Protein 7NFO (pdb70)

B-factor: mean 20.92, std 7.95, range [12.59, 61.43]

Sequence (90 aa):
GEIAQALKEIAKALKECAWALKKEIAQALKGGEIAQQALKEIAKALKECAWALKEIAQALKGGEIAQQALKEIAKALKECAWALKEIAQALKG

Radius of gyration: 14.72 Å; Cα contacts (8 Å, |Δi|>4): 81; chains: 3; bounding box: 26×23×42 Å

Structure (mmCIF, N/CA/C/O backbone):
data_7NFO
#
_entry.id   7NFO
#
_cell.length_a   40.640
_cell.length_b   43.400
_cell.length_c   40.400
_cell.angle_alpha   90.000
_cell.angle_beta   90.000
_cell.angle_gamma   90.000
#
_symmetry.space_group_name_H-M   'P 21 21 2'
#
loop_
_entity.id
_entity.type
_entity.pdbx_description
1 polymer CC-Type2-(LaId)4-I17C
2 water water
#
loop_
_atom_site.group_PDB
_atom_site.id
_atom_site.type_symbol
_atom_site.label_atom_id
_atom_site.label_alt_id
_atom_site.label_comp_id
_atom_site.label_asym_id
_atom_site.label_entity_id
_atom_site.label_seq_id
_atom_site.pdbx_PDB_ins_code
_atom_site.Cartn_x
_atom_site.Cartn_y
_atom_site.Cartn_z
_atom_site.occupancy
_atom_site.B_iso_or_equiv
_atom_site.auth_seq_id
_atom_site.auth_comp_id
_atom_site.auth_asym_id
_atom_site.auth_atom_id
_atom_site.pdbx_PDB_model_num
ATOM 4 N N . GLY A 1 2 ? 28.650 15.445 -8.899 1.00 25.60 1 GLY A N 1
ATOM 5 C CA . GLY A 1 2 ? 29.749 14.620 -9.449 1.00 22.23 1 GLY A CA 1
ATOM 6 C C . GLY A 1 2 ? 30.878 14.433 -8.451 1.00 19.79 1 GLY A C 1
ATOM 7 O O . GLY A 1 2 ? 30.813 15.012 -7.363 1.00 20.61 1 GLY A O 1
ATOM 8 N N . GLU A 1 3 ? 31.851 13.574 -8.747 1.00 20.32 2 GLU A N 1
ATOM 9 C CA . GLU A 1 3 ? 32.816 13.061 -7.741 1.00 20.91 2 GLU A CA 1
ATOM 10 C C . GLU A 1 3 ? 33.454 14.235 -6.983 1.00 19.49 2 GLU A C 1
ATOM 11 O O . GLU A 1 3 ? 33.553 14.187 -5.744 1.00 19.13 2 GLU A O 1
ATOM 17 N N . ILE A 1 4 ? 33.915 15.254 -7.687 1.00 17.66 3 ILE A N 1
ATOM 18 C CA . ILE A 1 4 ? 34.687 16.353 -7.049 1.00 16.46 3 ILE A CA 1
ATOM 19 C C . ILE A 1 4 ? 33.755 17.305 -6.298 1.00 15.63 3 ILE A C 1
ATOM 20 O O . ILE A 1 4 ? 34.052 17.636 -5.147 1.00 15.48 3 ILE A O 1
ATOM 25 N N . ALA A 1 5 ? 32.647 17.730 -6.896 1.00 16.73 4 ALA A N 1
ATOM 26 C CA . ALA A 1 5 ? 31.676 18.613 -6.212 1.00 17.73 4 ALA A CA 1
ATOM 27 C C . ALA A 1 5 ? 31.195 17.921 -4.932 1.00 16.29 4 ALA A C 1
ATOM 28 O O . ALA A 1 5 ? 31.130 18.579 -3.877 1.00 18.04 4 ALA A O 1
ATOM 30 N N . GLN A 1 6 ? 30.891 16.622 -4.983 1.00 16.56 5 GLN A N 1
ATOM 31 C CA . GLN A 1 6 ? 30.373 15.941 -3.774 1.00 17.18 5 GLN A CA 1
ATOM 32 C C . GLN A 1 6 ? 31.476 15.817 -2.738 1.00 17.15 5 GLN A C 1
ATOM 33 O O . GLN A 1 6 ? 31.191 15.989 -1.570 1.00 17.52 5 GLN A O 1
ATOM 39 N N . ALA A 1 7 ? 32.733 15.584 -3.143 1.00 16.05 6 ALA A N 1
ATOM 40 C CA . ALA A 1 7 ? 33.842 15.454 -2.187 1.00 17.57 6 ALA A CA 1
ATOM 41 C C . ALA A 1 7 ? 33.997 16.784 -1.438 1.00 16.00 6 ALA A C 1
ATOM 42 O O . ALA A 1 7 ? 34.171 16.772 -0.211 1.00 16.37 6 ALA A O 1
ATOM 44 N N . LEU A 1 8 ? 33.955 17.908 -2.149 1.00 15.51 7 LEU A N 1
ATOM 45 C CA . LEU A 1 8 ? 34.104 19.225 -1.476 1.00 15.34 7 LEU A CA 1
ATOM 46 C C . LEU A 1 8 ? 32.913 19.476 -0.560 1.00 15.30 7 LEU A C 1
ATOM 47 O O . LEU A 1 8 ? 33.116 20.010 0.533 1.00 15.70 7 LEU A O 1
ATOM 52 N N . LYS A 1 9 ? 31.704 19.061 -0.951 1.00 15.96 8 LYS A N 1
ATOM 53 C CA . LYS A 1 9 ? 30.518 19.201 -0.067 1.00 16.89 8 L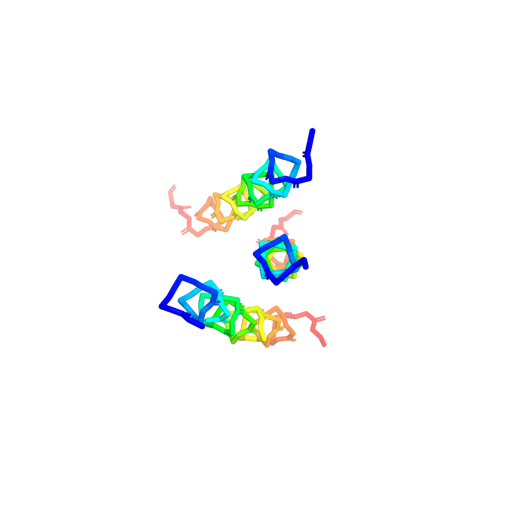YS A CA 1
ATOM 54 C C . LYS A 1 9 ? 30.752 18.388 1.213 1.00 17.07 8 LYS A C 1
ATOM 55 O O . LYS A 1 9 ? 30.386 18.856 2.314 1.00 16.74 8 LYS A O 1
ATOM 61 N N . GLU A 1 10 ? 31.273 17.169 1.092 1.00 16.02 9 GLU A N 1
ATOM 62 C CA . GLU A 1 10 ? 31.473 16.291 2.265 1.00 16.37 9 GLU A CA 1
ATOM 63 C C . GLU A 1 10 ? 32.517 16.964 3.165 1.00 15.10 9 GLU A C 1
ATOM 64 O O . GLU A 1 10 ? 32.391 16.891 4.413 1.00 16.30 9 GLU A O 1
ATOM 70 N N . ILE A 1 11 ? 33.578 17.527 2.590 1.00 14.53 10 ILE A N 1
ATOM 71 C CA . ILE A 1 11 ? 34.596 18.262 3.397 1.00 15.02 10 ILE A CA 1
ATOM 72 C C . ILE A 1 11 ? 33.926 19.431 4.129 1.00 14.24 10 ILE A C 1
ATOM 73 O O . ILE A 1 11 ? 34.148 19.560 5.346 1.00 14.13 10 ILE A O 1
ATOM 78 N N . ALA A 1 12 ? 33.090 20.228 3.468 1.00 14.59 11 ALA A N 1
ATOM 79 C CA . ALA A 1 12 ? 32.364 21.347 4.116 1.00 15.47 11 ALA A CA 1
ATOM 80 C C . ALA A 1 12 ? 31.485 20.819 5.252 1.00 15.85 11 ALA A C 1
ATOM 81 O O . ALA A 1 12 ? 31.478 21.413 6.336 1.00 16.44 11 ALA A O 1
ATOM 83 N N . LYS A 1 13 ? 30.778 19.711 5.040 1.00 15.91 12 LYS A N 1
ATOM 84 C CA . LYS A 1 13 ? 29.866 19.166 6.067 1.00 17.55 12 LYS A CA 1
ATOM 85 C C . LYS A 1 13 ? 30.665 18.715 7.291 1.00 16.43 12 LYS A C 1
ATOM 86 O O . LYS A 1 13 ? 30.235 18.998 8.442 1.00 17.66 12 LYS A O 1
ATOM 92 N N . ALA A 1 14 ? 31.787 18.036 7.087 1.00 16.07 13 ALA A N 1
ATOM 93 C CA . ALA A 1 14 ? 32.601 17.551 8.209 1.00 15.53 13 ALA A CA 1
ATOM 94 C C . ALA A 1 14 ? 33.123 18.768 8.975 1.00 14.29 13 ALA A C 1
ATOM 95 O O . AL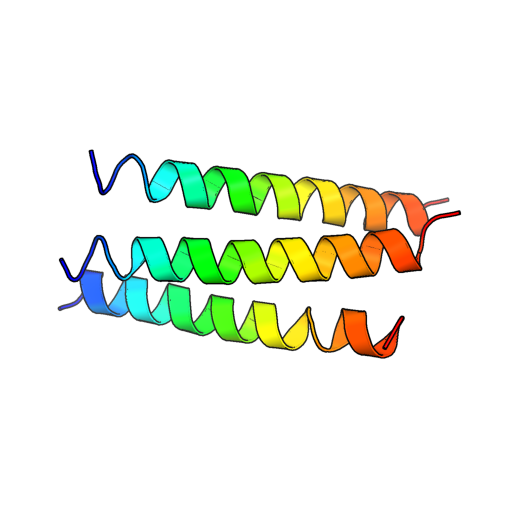A A 1 14 ? 33.175 18.721 10.223 1.00 14.42 13 ALA A O 1
ATOM 97 N N . LEU A 1 15 ? 33.531 19.820 8.277 1.00 13.89 14 LEU A N 1
ATOM 98 C CA . LEU A 1 15 ? 34.037 21.040 8.951 1.00 14.49 14 LEU A CA 1
ATOM 99 C C . LEU A 1 15 ? 32.916 21.747 9.718 1.00 15.77 14 LEU A C 1
ATOM 100 O O . LEU A 1 15 ? 33.177 22.294 10.789 1.00 15.40 14 LEU A O 1
ATOM 105 N N . LYS A 1 16 ? 31.681 21.760 9.210 1.00 15.80 15 LYS A N 1
ATOM 106 C CA . LYS A 1 16 ? 30.545 22.313 9.987 1.00 16.55 15 LYS A CA 1
ATOM 107 C C . LYS A 1 16 ? 30.357 21.528 11.288 1.00 16.01 15 LYS A C 1
ATOM 108 O O . LYS A 1 16 ? 30.064 22.135 12.330 1.00 16.52 15 LYS A O 1
ATOM 114 N N . GLU A 1 17 ? 30.523 20.214 11.260 1.00 16.21 16 GLU A N 1
ATOM 115 C CA . GLU A 1 17 ? 30.396 19.394 12.477 1.00 16.18 16 GLU A CA 1
ATOM 116 C C . GLU A 1 17 ? 31.539 19.743 13.428 1.00 16.13 16 GLU A C 1
ATOM 117 O O . GLU A 1 17 ? 31.308 19.861 14.641 1.00 15.17 16 GLU A O 1
ATOM 123 N N . CYS A 1 18 ? 32.749 19.928 12.899 1.00 14.65 17 CYS A N 1
ATOM 124 C CA . CYS A 1 18 ? 33.883 20.364 13.746 1.00 14.43 17 CYS A CA 1
ATOM 125 C C . CYS A 1 18 ? 33.577 21.712 14.388 1.00 13.47 17 CYS A C 1
ATOM 126 O O . CYS A 1 18 ? 33.830 21.905 15.573 1.00 14.50 17 CYS A O 1
ATOM 129 N N . ALA A 1 19 ? 33.076 22.654 13.614 1.00 13.77 18 ALA A N 1
ATOM 130 C CA . ALA A 1 19 ? 32.743 24.008 14.106 1.00 14.34 18 ALA A CA 1
ATOM 131 C C . ALA A 1 19 ? 31.687 23.933 15.211 1.00 16.07 18 ALA A C 1
ATOM 132 O O . ALA A 1 19 ? 31.779 24.650 16.225 1.00 15.31 18 ALA A O 1
ATOM 134 N N . TRP A 1 20 ? 30.652 23.129 15.009 1.00 15.05 19 TRP A N 1
ATOM 135 C CA . TRP A 1 20 ? 29.583 22.990 16.027 1.00 15.47 19 TRP A CA 1
ATOM 136 C C . TRP A 1 20 ? 30.212 22.509 17.334 1.00 14.51 19 TRP A C 1
ATOM 137 O O . TRP A 1 20 ? 29.925 23.064 18.393 1.00 15.06 19 TRP A O 1
ATOM 148 N N . ALA A 1 21 ? 31.028 21.454 17.287 1.00 13.49 20 ALA A N 1
ATOM 149 C CA . ALA A 1 21 ? 31.651 20.866 18.484 1.00 13.51 20 ALA A CA 1
ATOM 150 C C . ALA A 1 21 ? 32.591 21.881 19.142 1.00 13.12 20 ALA A C 1
ATOM 151 O O . ALA A 1 21 ? 32.597 21.972 20.363 1.00 13.63 20 ALA A O 1
ATOM 153 N N . LEU A 1 22 ? 33.382 22.609 18.362 1.00 13.43 21 LEU A N 1
ATOM 154 C CA . LEU A 1 22 ? 34.284 23.627 18.945 1.00 13.61 21 LEU A CA 1
ATOM 155 C C . LEU A 1 22 ? 33.471 24.724 19.637 1.00 13.76 21 LEU A C 1
ATOM 156 O O . LEU A 1 22 ? 33.875 25.192 20.706 1.00 14.09 21 LEU A O 1
ATOM 161 N N A LYS A 1 23 ? 32.346 25.149 19.057 0.50 14.03 22 LYS A N 1
ATOM 162 N N B LYS A 1 23 ? 32.356 25.153 19.034 0.50 14.38 22 LYS A N 1
ATOM 163 C CA A LYS A 1 23 ? 31.491 26.165 19.724 0.50 15.18 22 LYS A CA 1
ATOM 164 C CA B LYS A 1 23 ? 31.456 26.151 19.666 0.50 15.78 22 LYS A CA 1
ATOM 165 C C A LYS A 1 23 ? 30.909 25.579 21.011 0.50 14.69 22 LYS A C 1
ATOM 166 C C B LYS A 1 23 ? 30.914 25.581 20.983 0.50 15.01 22 LYS A C 1
ATOM 167 O O A LYS A 1 23 ? 30.802 26.326 22.001 0.50 14.87 22 LYS A O 1
ATOM 168 O O B LYS A 1 23 ? 30.833 26.344 21.965 0.50 15.42 22 LYS A O 1
ATOM 173 N N . GLU A 1 24 ? 30.564 24.293 21.035 1.00 14.33 23 GLU A N 1
ATOM 174 C CA . GLU A 1 24 ? 30.051 23.648 22.265 1.00 16.80 23 GLU A CA 1
ATOM 175 C C . GLU A 1 24 ? 31.139 23.659 23.337 1.00 15.10 23 GLU A C 1
ATOM 176 O O . GLU A 1 24 ? 30.828 23.910 24.500 1.00 14.82 23 GLU A O 1
ATOM 182 N N . ILE A 1 25 ? 32.378 23.378 22.943 1.00 14.51 24 ILE A N 1
ATOM 183 C CA . ILE A 1 25 ? 33.508 23.412 23.903 1.00 13.55 24 ILE A CA 1
ATOM 184 C C . ILE A 1 25 ? 33.677 24.841 24.418 1.00 14.13 24 ILE A C 1
ATOM 185 O O . ILE A 1 25 ? 33.809 25.019 25.637 1.00 14.10 24 ILE A O 1
ATOM 190 N N . ALA A 1 26 ? 33.692 25.835 23.548 1.00 13.66 25 ALA A N 1
ATOM 191 C CA . ALA A 1 26 ? 33.868 27.225 23.984 1.00 14.64 25 ALA A CA 1
ATOM 192 C C . ALA A 1 26 ? 32.726 27.577 24.951 1.00 15.00 25 ALA A C 1
ATOM 193 O O . ALA A 1 26 ? 32.964 28.215 2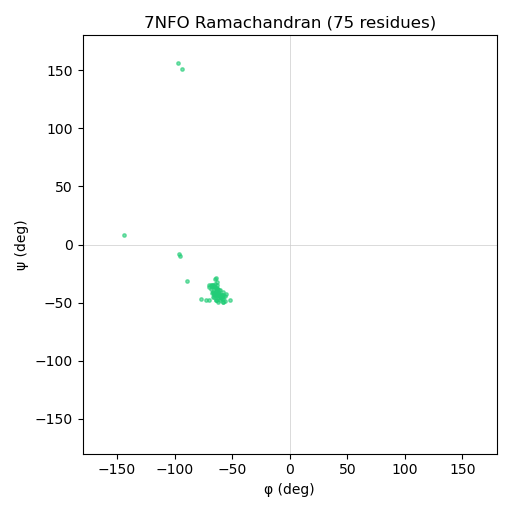5.982 1.00 15.25 25 ALA A O 1
ATOM 195 N N . GLN A 1 27 ? 31.505 27.210 24.591 1.00 15.20 26 GLN A N 1
ATOM 196 C CA . GLN A 1 27 ? 30.311 27.551 25.397 1.00 16.07 26 GLN A CA 1
ATOM 197 C C . GLN A 1 27 ? 30.400 26.890 26.770 1.00 16.93 26 GLN A C 1
ATOM 198 O O . GLN A 1 27 ? 29.946 27.516 27.748 1.00 18.95 26 GLN A O 1
ATOM 204 N N . ALA A 1 28 ? 30.971 25.684 26.890 1.00 16.47 27 ALA A N 1
ATOM 205 C CA . ALA A 1 28 ? 31.136 24.994 2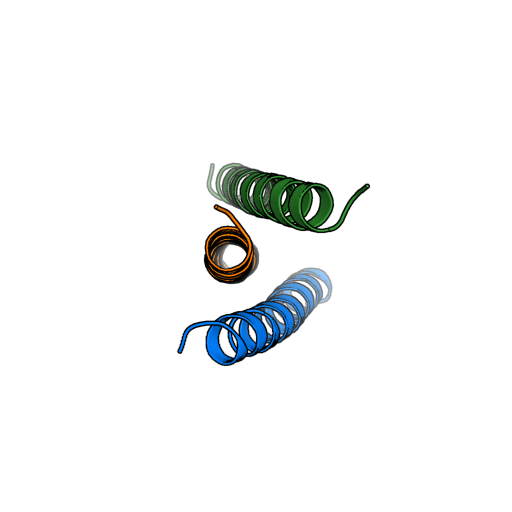8.181 1.00 16.88 27 ALA A CA 1
ATOM 206 C C . ALA A 1 28 ? 32.092 25.792 29.063 1.00 16.12 27 ALA A C 1
ATOM 207 O O . ALA A 1 28 ? 31.962 25.751 30.298 1.00 17.90 27 ALA A O 1
ATOM 209 N N . LEU A 1 29 ? 33.024 26.511 28.460 1.00 16.25 28 LEU A N 1
ATOM 210 C CA . LEU A 1 29 ? 34.026 27.291 29.233 1.00 17.70 28 LEU A CA 1
ATOM 211 C C . LEU A 1 29 ? 33.510 28.700 29.535 1.00 20.68 28 LEU A C 1
ATOM 212 O O . LEU A 1 29 ? 33.945 29.251 30.559 1.00 23.53 28 LEU A O 1
ATOM 217 N N . LYS A 1 30 ? 32.690 29.337 28.693 1.00 19.69 29 LYS A N 1
ATOM 218 C CA . LYS A 1 30 ? 32.423 30.793 28.899 1.00 21.41 29 LYS A CA 1
ATOM 219 C C . LYS A 1 30 ? 30.986 31.204 28.555 1.00 21.53 29 LYS A C 1
ATOM 220 O O . LYS A 1 30 ? 30.676 32.429 28.619 1.00 22.82 29 LYS A O 1
ATOM 226 N N . GLY A 1 31 ? 30.088 30.270 28.289 1.00 19.19 30 GLY A N 1
ATOM 227 C CA . GLY A 1 31 ? 28.682 30.603 27.972 1.00 18.60 30 GLY A CA 1
ATOM 228 C C . GLY A 1 31 ? 27.830 30.677 29.222 1.00 19.47 30 GLY A C 1
ATOM 229 O O . GLY A 1 31 ? 28.340 30.733 30.360 1.00 21.67 30 GLY A O 1
ATOM 234 N N . GLY B 1 2 ? 28.265 27.260 -10.429 1.00 19.12 1 GLY B N 1
ATOM 235 C CA . GLY B 1 2 ? 29.214 27.656 -9.386 1.00 19.71 1 GLY B CA 1
ATOM 236 C C . GLY B 1 2 ? 29.397 26.638 -8.286 1.00 19.71 1 GLY B C 1
ATOM 237 O O . GLY B 1 2 ? 29.892 27.056 -7.229 1.00 19.61 1 GLY B O 1
ATOM 238 N N . GLU B 1 3 ? 29.079 25.363 -8.507 1.00 19.41 2 GLU B N 1
ATOM 239 C CA . GLU B 1 3 ? 29.077 24.325 -7.445 1.00 20.93 2 GLU B CA 1
ATOM 240 C C . GLU B 1 3 ? 30.461 24.232 -6.789 1.00 17.95 2 GLU B C 1
ATOM 241 O O . GLU B 1 3 ? 30.530 24.032 -5.572 1.00 19.14 2 GLU B O 1
ATOM 247 N N . ILE B 1 4 ? 31.544 24.306 -7.562 1.00 16.59 3 ILE B N 1
ATOM 248 C CA . ILE B 1 4 ? 32.894 24.161 -6.969 1.00 16.78 3 ILE B CA 1
ATOM 249 C C . ILE B 1 4 ? 33.219 25.395 -6.120 1.00 15.58 3 ILE B C 1
ATOM 250 O O . ILE B 1 4 ? 33.664 25.227 -4.945 1.00 15.67 3 ILE B O 1
ATOM 255 N N . ALA B 1 5 ? 32.992 26.593 -6.658 1.00 15.79 4 ALA B N 1
ATOM 256 C CA . ALA B 1 5 ? 33.249 27.832 -5.896 1.00 16.56 4 ALA B CA 1
ATOM 257 C C . ALA B 1 5 ? 32.388 27.829 -4.628 1.00 16.53 4 ALA B C 1
ATOM 258 O O . ALA B 1 5 ? 32.910 28.197 -3.539 1.00 15.90 4 ALA B O 1
ATOM 260 N N A GLN B 1 6 ? 31.112 27.438 -4.700 0.50 16.70 5 GLN B N 1
ATOM 261 N N B GLN B 1 6 ? 31.120 27.427 -4.752 0.50 15.76 5 GLN B N 1
ATOM 262 C CA A GLN B 1 6 ? 30.251 27.537 -3.490 0.50 18.20 5 GLN B CA 1
ATOM 263 C CA B GLN B 1 6 ? 30.167 27.410 -3.616 0.50 16.64 5 GLN B CA 1
ATOM 264 C C A GLN B 1 6 ? 30.747 26.537 -2.441 0.50 16.87 5 GLN B C 1
ATOM 265 C C B GLN B 1 6 ? 30.750 26.549 -2.496 0.50 15.96 5 GLN B C 1
ATOM 266 O O A GLN B 1 6 ? 30.729 26.880 -1.257 0.50 16.44 5 GLN B O 1
ATOM 267 O O B GLN B 1 6 ? 30.795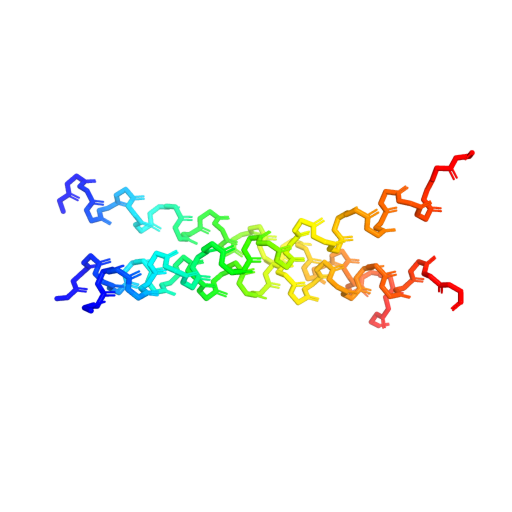 26.996 -1.345 0.50 15.81 5 GLN B O 1
ATOM 278 N N . ALA B 1 7 ? 31.179 25.337 -2.836 1.00 15.63 6 ALA B N 1
ATOM 279 C CA . ALA B 1 7 ? 31.683 24.345 -1.847 1.00 16.55 6 ALA B CA 1
ATOM 280 C C . ALA B 1 7 ? 32.962 24.895 -1.203 1.00 16.64 6 ALA B C 1
ATOM 281 O O . ALA B 1 7 ? 33.104 24.773 0.054 1.00 16.57 6 ALA B O 1
ATOM 283 N N . LEU B 1 8 ? 33.882 25.497 -1.956 1.00 15.49 7 LEU B N 1
ATOM 284 C CA . LEU B 1 8 ? 35.097 26.088 -1.330 1.00 15.49 7 LEU B CA 1
ATOM 285 C C . LEU B 1 8 ? 34.700 27.226 -0.392 1.00 16.79 7 LEU B C 1
ATOM 286 O O . LEU B 1 8 ? 35.342 27.369 0.660 1.00 16.18 7 LEU B O 1
ATOM 291 N N . LYS B 1 9 ? 33.702 28.033 -0.767 1.00 17.06 8 LYS B N 1
ATOM 292 C CA . LYS B 1 9 ? 33.245 29.140 0.114 1.00 16.98 8 LYS B CA 1
ATOM 293 C C . LYS B 1 9 ? 32.614 28.555 1.386 1.00 17.29 8 LYS B C 1
ATOM 294 O O . LYS B 1 9 ? 32.797 29.156 2.465 1.00 18.12 8 LYS B O 1
ATOM 300 N N . GLU B 1 10 ? 31.910 27.421 1.313 1.00 16.00 9 GLU B N 1
ATOM 301 C CA . GLU B 1 10 ? 31.311 26.791 2.524 1.00 17.25 9 GLU B CA 1
ATOM 302 C C . GLU B 1 10 ? 32.436 26.230 3.400 1.00 17.59 9 GLU B C 1
ATOM 303 O O . GLU B 1 10 ? 32.303 26.264 4.633 1.00 18.04 9 GLU B O 1
ATOM 309 N N . ILE B 1 11 ? 33.497 25.721 2.787 1.00 14.99 10 ILE B N 1
ATOM 310 C CA . ILE B 1 11 ? 34.677 25.257 3.571 1.00 15.09 10 ILE B CA 1
ATOM 311 C C . ILE B 1 11 ? 35.281 26.454 4.302 1.00 15.67 10 ILE B C 1
ATOM 312 O O . ILE B 1 11 ? 35.583 26.353 5.521 1.00 15.01 10 ILE B O 1
ATOM 317 N N . ALA B 1 12 ? 35.497 27.575 3.623 1.00 16.16 11 ALA B N 1
ATOM 318 C CA . ALA B 1 12 ? 36.042 28.787 4.267 1.00 16.78 11 ALA B CA 1
ATOM 319 C C . ALA B 1 12 ? 35.119 29.238 5.404 1.00 17.93 11 ALA B C 1
ATOM 320 O O . ALA B 1 12 ? 35.639 29.591 6.490 1.00 17.58 11 ALA B O 1
ATOM 322 N N . LYS B 1 13 ? 33.808 29.234 5.180 1.00 17.42 12 LYS B N 1
ATOM 323 C CA . LYS B 1 13 ? 32.825 29.707 6.194 1.00 19.48 12 LYS B CA 1
ATOM 324 C C . LYS B 1 13 ? 32.975 28.832 7.445 1.00 17.07 12 LYS B C 1
ATOM 325 O O . LYS B 1 13 ? 33.062 29.368 8.591 1.00 18.33 12 LYS B O 1
ATOM 331 N N . ALA B 1 14 ? 33.007 27.527 7.262 1.00 16.62 13 ALA B N 1
ATOM 332 C CA . ALA B 1 14 ? 33.088 26.581 8.394 1.00 15.64 13 ALA B CA 1
ATOM 333 C C . ALA B 1 14 ? 34.397 26.814 9.141 1.00 15.81 13 ALA B C 1
ATOM 334 O O . ALA B 1 14 ? 34.416 26.740 10.378 1.00 14.55 13 ALA B O 1
ATOM 336 N N . LEU B 1 15 ? 35.489 27.022 8.425 1.00 15.48 14 LEU B N 1
ATOM 337 C CA . LEU B 1 15 ? 36.799 27.213 9.081 1.00 14.96 14 LEU B CA 1
ATOM 338 C C . LEU B 1 15 ? 36.820 28.532 9.840 1.00 15.37 14 LEU B C 1
ATOM 339 O O . LEU B 1 15 ? 37.443 28.584 10.899 1.00 13.76 14 LEU B O 1
ATOM 344 N N . LYS B 1 16 ? 36.146 29.564 9.326 1.00 15.40 15 LYS B N 1
ATOM 345 C CA . LYS B 1 16 ? 36.037 30.837 10.074 1.00 16.71 15 LYS B CA 1
ATOM 346 C C . LYS B 1 16 ? 35.275 30.625 11.383 1.00 16.26 15 LYS B C 1
ATOM 347 O O . LYS B 1 16 ? 35.656 31.226 12.420 1.00 16.15 15 LYS B O 1
ATOM 353 N N . GLU B 1 17 ? 34.240 29.788 11.379 1.00 15.81 16 GLU B N 1
ATOM 354 C CA . GLU B 1 17 ? 33.504 29.437 12.608 1.00 15.88 16 GLU B CA 1
ATOM 355 C C . GLU B 1 17 ? 34.431 28.662 13.545 1.00 14.51 16 GLU B C 1
ATOM 356 O O . GLU B 1 17 ? 34.434 28.921 14.746 1.00 14.31 16 GLU B O 1
ATOM 362 N N . CYS B 1 18 ? 35.206 27.711 13.023 1.00 13.72 17 CYS B N 1
ATOM 363 C CA . CYS B 1 18 ? 36.188 26.973 13.846 1.00 14.60 17 CYS B CA 1
ATOM 364 C C . CYS B 1 18 ? 37.152 27.987 14.477 1.00 12.87 17 CYS B C 1
ATOM 365 O O . CYS B 1 18 ? 37.477 27.858 15.672 1.00 13.75 17 CYS B O 1
ATOM 368 N N . ALA B 1 19 ? 37.676 28.928 13.708 1.00 14.28 18 ALA B N 1
ATOM 369 C CA . ALA B 1 19 ? 38.667 29.898 14.204 1.00 14.88 18 ALA B CA 1
ATOM 370 C C . ALA B 1 19 ? 38.036 30.762 15.299 1.00 15.52 18 ALA B C 1
ATOM 371 O O . ALA B 1 19 ? 38.676 31.013 16.300 1.00 14.77 18 ALA B O 1
ATOM 373 N N . TRP B 1 20 ? 36.802 31.215 15.099 1.00 14.93 19 TRP B N 1
ATOM 374 C CA . TRP B 1 20 ? 36.106 32.031 16.117 1.00 14.73 19 TRP B CA 1
ATOM 375 C C . TRP B 1 20 ? 36.035 31.242 17.434 1.00 14.66 19 TRP B C 1
ATOM 376 O O . TRP B 1 20 ? 36.358 31.772 18.498 1.00 14.73 19 TRP B O 1
ATOM 387 N N . ALA B 1 21 ? 35.598 29.991 17.366 1.00 13.49 20 ALA B N 1
ATOM 388 C CA . ALA B 1 21 ? 35.402 29.162 18.568 1.00 13.14 20 ALA B CA 1
ATOM 389 C C . ALA B 1 21 ? 36.762 28.907 19.219 1.00 12.61 20 ALA B C 1
ATOM 390 O O . ALA B 1 21 ? 36.863 28.924 20.443 1.00 12.59 20 ALA B O 1
ATOM 392 N N . LEU B 1 22 ? 37.805 28.609 18.440 1.00 13.44 21 LEU B N 1
ATOM 393 C CA . LEU B 1 22 ? 39.159 28.375 19.016 1.00 12.82 21 LEU B CA 1
ATOM 394 C C . LEU B 1 22 ? 39.675 29.645 19.685 1.00 13.42 21 LEU B C 1
ATOM 395 O O . LEU B 1 22 ? 40.301 29.553 20.745 1.00 13.90 21 LEU B O 1
ATOM 400 N N . LYS B 1 23 ? 39.413 30.810 19.092 1.00 13.98 22 LYS B N 1
ATOM 401 C CA . LYS B 1 23 ? 39.866 32.054 19.735 1.00 15.93 22 LYS B CA 1
ATOM 402 C C . LYS B 1 23 ? 39.122 32.231 21.067 1.00 14.15 22 LYS B C 1
ATOM 403 O O . LYS B 1 23 ? 39.728 32.728 22.029 1.00 15.20 22 LYS B O 1
ATOM 409 N N . GLU B 1 24 ? 37.844 31.855 21.136 1.00 14.39 23 GLU B N 1
ATOM 410 C CA . GLU B 1 24 ? 37.032 31.964 22.379 1.00 14.39 23 GLU B CA 1
ATOM 411 C C . GLU B 1 24 ? 37.618 31.030 23.439 1.00 14.63 23 GLU B C 1
ATOM 412 O O . GLU B 1 24 ? 37.748 31.434 24.590 1.00 16.54 23 GLU B O 1
ATOM 418 N N . ILE B 1 25 ? 37.989 29.815 23.048 1.00 13.97 24 ILE B N 1
ATOM 419 C CA . ILE B 1 25 ? 38.639 28.872 23.999 1.00 13.81 24 ILE B CA 1
ATOM 420 C C . ILE B 1 25 ? 39.962 29.458 24.481 1.00 13.97 24 ILE B C 1
ATOM 421 O O . ILE B 1 25 ? 40.210 29.430 25.717 1.00 14.32 24 ILE B O 1
ATOM 426 N N . ALA B 1 26 ? 40.828 29.927 23.587 1.00 14.22 25 ALA B N 1
ATOM 427 C CA . ALA B 1 26 ? 42.120 30.517 23.993 1.00 14.71 25 ALA B CA 1
ATOM 428 C C . ALA B 1 26 ? 41.874 31.666 24.979 1.00 15.75 25 ALA B C 1
ATOM 429 O O . ALA B 1 26 ? 42.585 31.745 25.968 1.00 16.10 25 ALA B O 1
ATOM 431 N N . GLN B 1 27 ? 40.910 32.538 24.715 1.00 15.50 26 GLN B N 1
ATOM 432 C CA . GLN B 1 27 ? 40.663 33.716 25.585 1.00 17.72 26 GLN B CA 1
ATOM 433 C C . GLN B 1 27 ? 40.236 33.222 26.967 1.00 17.23 26 GLN B C 1
ATOM 434 O O . GLN B 1 27 ? 40.684 33.815 27.966 1.00 19.57 26 GLN B O 1
ATOM 440 N N . ALA B 1 28 ? 39.445 32.162 27.055 1.00 15.56 27 ALA B N 1
ATOM 441 C CA . ALA B 1 28 ? 38.935 31.615 28.341 1.00 15.64 27 ALA B CA 1
ATOM 442 C C . ALA B 1 28 ? 40.103 31.107 29.197 1.00 16.83 27 ALA B C 1
ATOM 443 O O . ALA B 1 28 ? 40.016 31.174 30.445 1.00 17.23 27 ALA B O 1
ATOM 445 N N . LEU B 1 29 ? 41.183 30.665 28.576 1.00 17.29 28 LEU B N 1
ATOM 446 C CA . LEU B 1 29 ? 42.315 30.025 29.306 1.00 18.51 28 LEU B CA 1
ATOM 447 C C . LEU B 1 29 ? 43.422 31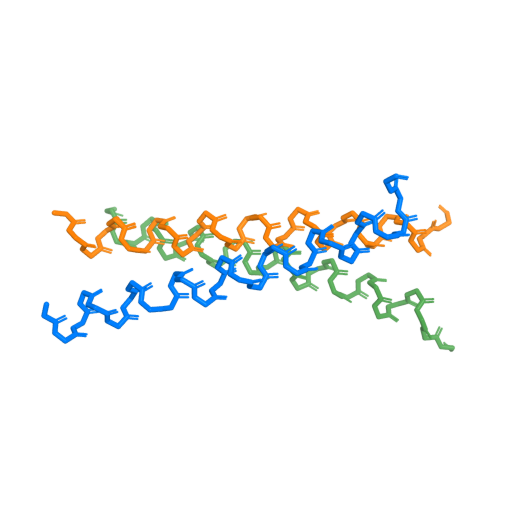.028 29.630 1.00 22.08 28 LEU B C 1
ATOM 448 O O . LEU B 1 29 ? 44.330 30.626 30.385 1.00 22.64 28 LEU B O 1
ATOM 453 N N . LYS B 1 30 ? 43.385 32.252 29.097 1.00 22.71 29 LYS B N 1
ATOM 454 C CA . LYS B 1 30 ? 44.501 33.240 29.218 1.00 27.67 29 LYS B CA 1
ATOM 455 C C . LYS B 1 30 ? 44.265 34.238 30.364 1.00 31.84 29 LYS B C 1
ATOM 456 O O . LYS B 1 30 ? 43.110 34.472 30.745 1.00 30.98 29 LYS B O 1
ATOM 462 N N . GLY B 1 31 ? 45.366 34.808 30.869 1.00 34.83 30 GLY B N 1
ATOM 463 C CA . GLY B 1 31 ? 45.430 35.686 32.054 1.00 38.43 30 GLY B CA 1
ATOM 464 C C . GLY B 1 31 ? 45.580 37.146 31.670 1.00 43.36 30 GLY B C 1
ATOM 465 O O . GLY B 1 31 ? 44.775 37.609 30.873 1.00 49.58 30 GLY B O 1
ATOM 469 N N . GLY C 1 2 ? 40.751 35.678 -9.155 1.00 29.75 1 GLY C N 1
ATOM 470 C CA . GLY C 1 2 ? 39.699 34.749 -9.592 1.00 24.64 1 GLY C CA 1
ATOM 471 C C . GLY C 1 2 ? 39.014 34.030 -8.448 1.00 21.98 1 GLY C C 1
ATOM 472 O O . GLY C 1 2 ? 39.572 33.939 -7.351 1.00 21.76 1 GLY C O 1
ATOM 473 N N . GLU C 1 3 ? 37.808 33.535 -8.677 1.00 22.49 2 GLU C N 1
ATOM 474 C CA . GLU C 1 3 ? 36.924 33.003 -7.620 1.00 23.93 2 GLU C CA 1
ATOM 475 C C . GLU C 1 3 ? 37.532 31.805 -6.877 1.00 22.19 2 GLU C C 1
ATOM 476 O O . GLU C 1 3 ? 37.394 31.711 -5.655 1.00 21.18 2 GLU C O 1
ATOM 482 N N . ILE C 1 4 ? 38.167 30.890 -7.587 1.00 18.16 3 ILE C N 1
ATOM 483 C CA . ILE C 1 4 ? 38.745 29.672 -6.974 1.00 17.09 3 ILE C CA 1
ATOM 484 C C . ILE C 1 4 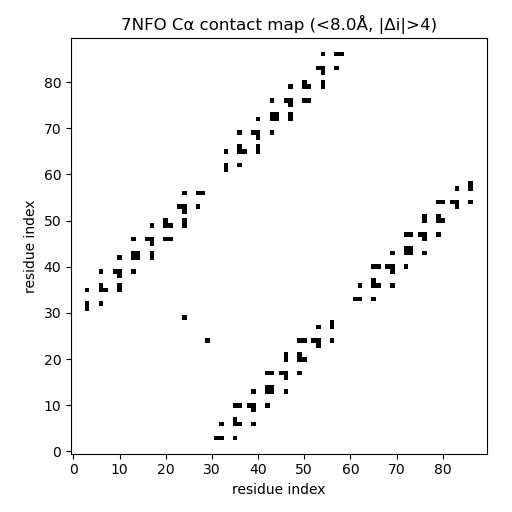? 39.982 30.101 -6.191 1.00 16.41 3 ILE C C 1
ATOM 485 O O . ILE C 1 4 ? 40.112 29.699 -5.009 1.00 17.39 3 ILE C O 1
ATOM 490 N N . ALA C 1 5 ? 40.855 30.900 -6.787 1.00 16.35 4 ALA C N 1
ATOM 491 C CA . ALA C 1 5 ? 42.064 31.392 -6.105 1.00 17.16 4 ALA C CA 1
ATOM 492 C C . ALA C 1 5 ? 41.684 32.115 -4.812 1.00 17.66 4 ALA C C 1
ATOM 493 O O . ALA C 1 5 ? 42.307 31.848 -3.752 1.00 17.39 4 ALA C O 1
ATOM 495 N N A GLN C 1 6 ? 40.681 32.986 -4.849 0.50 17.68 5 GLN C N 1
ATOM 496 N N B GLN C 1 6 ? 40.699 33.012 -4.875 0.50 17.61 5 GLN C N 1
ATOM 497 C CA A GLN C 1 6 ? 40.286 33.792 -3.665 0.50 18.52 5 GLN C CA 1
ATOM 498 C CA B GLN C 1 6 ? 40.237 33.794 -3.697 0.50 18.41 5 GLN C CA 1
ATOM 499 C C A GLN C 1 6 ? 39.646 32.895 -2.595 0.50 17.87 5 GLN C C 1
ATOM 500 C C B GLN C 1 6 ? 39.742 32.836 -2.614 0.50 18.05 5 GLN C C 1
ATOM 501 O O A GLN C 1 6 ? 39.853 33.164 -1.407 0.50 16.98 5 GLN C O 1
ATOM 502 O O B GLN C 1 6 ? 40.172 33.010 -1.463 0.50 18.09 5 GLN C O 1
ATOM 513 N N . ALA C 1 7 ? 38.914 31.847 -2.968 1.00 16.41 6 ALA C N 1
ATOM 514 C CA . ALA C 1 7 ? 38.325 30.927 -1.961 1.00 16.77 6 ALA C CA 1
ATOM 515 C C . ALA C 1 7 ? 39.464 30.154 -1.284 1.00 17.05 6 ALA C C 1
ATOM 516 O O . ALA C 1 7 ? 39.419 29.972 -0.060 1.00 16.90 6 ALA C O 1
ATOM 518 N N . LEU C 1 8 ? 40.453 29.702 -2.038 1.00 16.30 7 LEU C N 1
ATOM 519 C CA . LEU C 1 8 ? 41.590 28.942 -1.442 1.00 16.08 7 LEU C CA 1
ATOM 520 C C . LEU C 1 8 ? 42.407 29.867 -0.534 1.00 16.21 7 LEU C C 1
ATOM 521 O O . LEU C 1 8 ? 42.826 29.434 0.535 1.00 16.38 7 LEU C O 1
ATOM 526 N N . LYS C 1 9 ? 42.532 31.149 -0.880 1.00 15.94 8 LYS C N 1
ATOM 527 C CA . LYS C 1 9 ? 43.244 32.108 -0.009 1.00 17.63 8 LYS C CA 1
ATOM 528 C C . LYS C 1 9 ? 42.479 32.249 1.309 1.00 16.77 8 LYS C C 1
ATOM 529 O O . LYS C 1 9 ? 43.109 32.279 2.387 1.00 18.33 8 LYS C O 1
ATOM 535 N N . GLU C 1 10 ? 41.150 32.335 1.265 1.00 16.23 9 GLU C N 1
ATOM 536 C CA . GLU C 1 10 ? 40.321 32.512 2.483 1.00 17.63 9 GLU C CA 1
ATOM 537 C C . GLU C 1 10 ? 40.416 31.247 3.342 1.00 16.39 9 GLU C C 1
ATOM 538 O O . GLU C 1 10 ? 40.419 31.374 4.574 1.00 16.86 9 GLU C O 1
ATOM 544 N N . ILE C 1 11 ? 40.523 30.071 2.733 1.00 15.20 10 ILE C N 1
ATOM 545 C CA . ILE C 1 11 ? 40.633 28.808 3.511 1.00 15.53 10 ILE C CA 1
ATOM 546 C C . ILE C 1 11 ? 41.981 28.833 4.244 1.00 16.50 10 ILE C C 1
ATOM 547 O O . ILE C 1 11 ? 42.017 28.549 5.455 1.00 15.85 10 ILE C O 1
ATOM 552 N N . ALA C 1 12 ? 43.057 29.225 3.556 1.00 16.11 11 ALA C N 1
ATOM 553 C CA . ALA C 1 12 ? 44.396 29.307 4.189 1.00 16.66 11 ALA C CA 1
ATOM 554 C C . ALA C 1 12 ? 44.358 30.313 5.331 1.00 16.21 11 ALA C C 1
ATOM 555 O O . ALA C 1 12 ? 44.888 30.003 6.412 1.00 16.10 11 ALA C O 1
ATOM 557 N N . LYS C 1 13 ? 43.730 31.468 5.127 1.00 16.05 12 LYS C N 1
ATOM 558 C CA . LYS C 1 13 ? 43.727 32.531 6.161 1.00 18.38 12 LYS C CA 1
ATOM 559 C C . LYS C 1 13 ? 43.012 32.006 7.395 1.00 17.35 12 LYS C C 1
ATOM 560 O O . LYS C 1 13 ? 43.486 32.259 8.520 1.00 17.79 12 LYS C O 1
ATOM 566 N N . ALA C 1 14 ? 41.890 31.322 7.209 1.00 16.19 13 ALA C N 1
ATOM 567 C CA . ALA C 1 14 ? 41.076 30.859 8.353 1.00 15.34 13 ALA C CA 1
ATOM 568 C C . ALA C 1 14 ? 41.880 29.800 9.098 1.00 15.34 13 ALA C C 1
ATOM 569 O O . ALA C 1 14 ? 41.836 29.760 10.339 1.00 15.65 13 ALA C O 1
ATOM 571 N N . LEU C 1 15 ? 42.538 28.906 8.363 1.00 14.36 14 LEU C N 1
ATOM 572 C CA . LEU C 1 15 ? 43.345 27.852 9.022 1.00 14.66 14 LEU C CA 1
ATOM 573 C C . LEU C 1 15 ? 44.521 28.465 9.775 1.00 14.80 14 LEU C C 1
ATOM 574 O O . LEU C 1 15 ? 44.880 27.929 10.842 1.00 14.55 14 LEU C O 1
ATOM 579 N N . LYS C 1 16 ? 45.109 29.564 9.276 1.00 14.88 15 LYS C N 1
ATOM 580 C CA . LYS C 1 16 ? 46.208 30.219 10.026 1.00 15.99 15 LYS C CA 1
ATOM 581 C C . LYS C 1 16 ? 45.662 30.810 11.321 1.00 15.48 15 LYS C C 1
ATOM 582 O O . LYS C 1 16 ? 46.381 30.813 12.366 1.00 15.09 15 LYS C O 1
ATOM 588 N N . GLU C 1 17 ? 44.439 31.324 11.298 1.00 15.68 16 GLU C N 1
ATOM 589 C CA . GLU C 1 17 ? 43.805 31.829 12.543 1.00 16.81 16 GLU C CA 1
ATOM 590 C C . GLU C 1 17 ? 43.544 30.653 13.494 1.00 14.63 16 GLU C C 1
ATOM 591 O O . GLU C 1 17 ? 43.770 30.791 14.729 1.00 14.76 16 GLU C O 1
ATOM 597 N N . CYS C 1 18 ? 43.088 29.510 12.982 1.00 15.04 17 CYS C N 1
ATOM 598 C CA . CYS C 1 18 ? 42.926 28.290 13.825 1.00 14.35 17 CYS C CA 1
ATOM 599 C C . CYS C 1 18 ? 44.268 27.934 14.456 1.00 14.40 17 CYS C C 1
ATOM 600 O O . CYS C 1 18 ? 44.332 27.606 15.652 1.00 14.49 17 CYS C O 1
ATOM 603 N N . ALA C 1 19 ? 45.330 27.958 13.665 1.00 14.21 18 ALA C N 1
ATOM 604 C CA . ALA C 1 19 ? 46.660 27.499 14.114 1.00 14.18 18 ALA C CA 1
ATOM 605 C C . ALA C 1 19 ? 47.138 28.404 15.248 1.00 14.82 18 ALA C C 1
ATOM 606 O O . ALA C 1 19 ? 47.643 27.946 16.253 1.00 14.21 18 ALA C O 1
ATOM 608 N N . TRP C 1 20 ? 46.952 29.696 15.092 1.00 14.09 19 TRP C N 1
ATOM 609 C CA . TRP C 1 20 ? 47.416 30.680 16.093 1.00 15.06 19 TRP C CA 1
ATOM 610 C C . TRP C 1 20 ? 46.661 30.465 17.407 1.00 14.76 19 TRP C C 1
ATOM 611 O O . TRP C 1 20 ? 47.289 30.417 18.474 1.00 14.73 19 TRP C O 1
ATOM 622 N N . ALA C 1 21 ? 45.332 30.331 17.343 1.00 13.53 20 ALA C N 1
ATOM 623 C CA . ALA C 1 21 ? 44.526 30.077 18.553 1.00 13.40 20 ALA C CA 1
ATOM 624 C C . ALA C 1 21 ? 44.961 28.758 19.206 1.00 13.25 20 ALA C C 1
ATOM 625 O O . ALA C 1 21 ? 45.052 28.689 20.433 1.00 13.75 20 ALA C O 1
ATOM 627 N N . LEU C 1 22 ? 45.175 27.701 18.436 1.00 13.39 21 LEU C N 1
ATOM 628 C CA . LEU C 1 22 ? 45.608 26.399 19.000 1.00 13.03 21 LEU C CA 1
ATOM 629 C C . LEU C 1 22 ? 46.991 26.547 19.651 1.00 13.37 21 LEU C C 1
ATOM 630 O O . LEU C 1 22 ? 47.235 25.973 20.704 1.00 14.01 21 LEU C O 1
ATOM 635 N N . LYS C 1 23 ? 47.888 27.338 19.064 1.00 13.30 22 LYS C N 1
ATOM 636 C CA . LYS C 1 23 ? 49.193 27.609 19.717 1.00 14.33 22 LYS C CA 1
ATOM 637 C C . LYS C 1 23 ? 48.986 28.310 21.051 1.00 14.26 22 LYS C C 1
ATOM 638 O O . LYS C 1 23 ? 49.727 27.994 22.008 1.00 14.63 22 LYS C O 1
ATOM 644 N N . GLU C 1 24 ? 48.027 29.229 21.108 1.00 14.23 23 GLU C N 1
ATOM 645 C CA . GLU C 1 24 ? 47.781 29.943 22.388 1.00 14.84 23 GLU C CA 1
ATOM 646 C C . GLU C 1 24 ? 47.199 28.969 23.421 1.00 14.88 23 GLU C C 1
ATOM 647 O O . GLU C 1 24 ? 47.581 29.049 24.612 1.00 15.55 23 GLU C O 1
ATOM 653 N N . ILE C 1 25 ? 46.326 28.047 22.994 1.00 13.98 24 ILE C N 1
ATOM 654 C CA . ILE C 1 25 ? 45.771 27.057 23.943 1.00 13.84 24 ILE C CA 1
ATOM 655 C C . ILE C 1 25 ? 46.904 26.144 24.434 1.00 13.48 24 ILE C C 1
ATOM 656 O O . ILE C 1 25 ? 46.985 25.889 25.646 1.00 14.54 24 ILE C O 1
ATOM 661 N N . ALA C 1 26 ? 47.760 25.670 23.534 1.00 14.14 25 ALA C N 1
ATOM 662 C CA . ALA C 1 26 ? 48.924 24.834 23.905 1.00 15.72 25 ALA C CA 1
ATOM 663 C C . ALA C 1 26 ? 49.787 25.577 24.924 1.00 16.09 25 ALA C C 1
ATOM 664 O O . ALA C 1 26 ? 50.133 24.973 25.929 1.00 15.68 25 ALA C O 1
ATOM 666 N N . GLN C 1 27 ? 50.114 26.840 24.660 1.00 15.33 26 GLN C N 1
ATOM 667 C CA . GLN C 1 27 ? 50.950 27.673 25.574 1.00 17.51 26 GLN C CA 1
ATOM 668 C C . GLN C 1 27 ? 50.314 27.710 26.967 1.00 17.24 26 GLN C C 1
ATOM 669 O O . GLN C 1 27 ? 51.029 27.514 27.971 1.00 19.12 26 GLN C O 1
ATOM 675 N N . ALA C 1 28 ? 48.995 27.857 27.049 1.00 15.71 27 ALA C N 1
ATOM 676 C CA . ALA C 1 28 ? 48.282 27.995 28.336 1.00 16.40 27 ALA C CA 1
ATOM 677 C C . ALA C 1 28 ? 48.462 26.714 29.146 1.00 15.57 27 ALA C C 1
ATOM 678 O O . ALA C 1 28 ? 48.462 26.780 30.367 1.00 16.24 27 ALA C O 1
ATOM 680 N N . LEU C 1 29 ? 48.572 25.554 28.487 1.00 17.62 28 LEU C N 1
ATOM 681 C CA . LEU C 1 29 ? 48.576 24.240 29.176 1.00 18.98 28 LEU C CA 1
ATOM 682 C C . LEU C 1 29 ? 50.013 23.750 29.417 1.00 21.15 28 LEU C C 1
ATOM 683 O O . LEU C 1 29 ? 50.165 22.739 30.116 1.00 20.91 28 LEU C O 1
ATOM 688 N N . LYS C 1 30 ? 51.050 24.405 28.885 1.00 24.71 29 LYS C N 1
ATOM 689 C CA . LYS C 1 30 ? 52.445 23.855 28.970 1.00 28.14 29 LYS C CA 1
ATOM 690 C C . LYS C 1 30 ? 53.221 24.391 30.185 1.00 30.40 29 LYS C C 1
ATOM 691 O O . LYS C 1 30 ? 52.928 25.481 30.663 1.00 29.95 29 LYS C O 1
ATOM 697 N N . GLY C 1 31 ? 54.162 23.581 30.692 1.00 35.13 30 GLY C N 1
ATOM 698 C CA . GLY C 1 31 ? 54.961 23.848 31.909 1.00 37.24 30 GLY C CA 1
ATOM 699 C C . GLY C 1 31 ? 56.342 24.359 31.547 1.00 42.85 30 GLY C C 1
ATOM 700 O O . GLY C 1 31 ? 56.426 25.190 30.641 1.00 47.85 30 GLY C O 1
#

Secondary structure (DSSP, 8-state):
-HH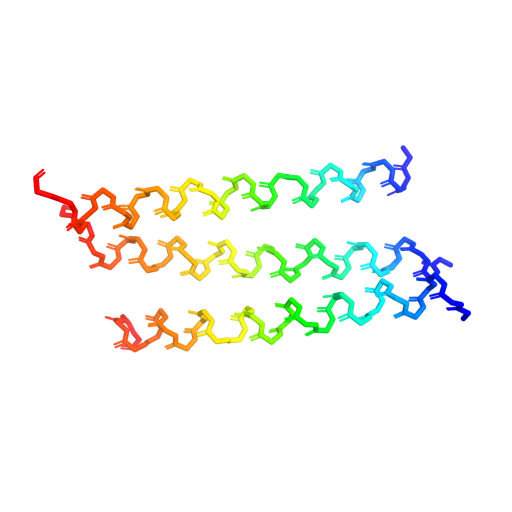HHHHHHHHHHHHHHHHHHHHHHHHHH-/-HHHHHHHHHHHHHHHHHHHHHHHHHHH--/-HHHHHHHHHHHHHHHHHHHHHHHHHHH--

Foldseek 3Di:
DVVVVVVVVVVVVVVVVVVVVVVVVVVVPD/DVVVVVVVVVVVVVVVVVVVVVVVVVVVDD/DVVVVVVVVVVVVVVVVVVVVVVVVVVPDD

Solvent-accessible surface area: 6113 Å² total; per-residue (Å²): 88,153,115,31,82,42,30,98,92,85,4,100,50,35,92,126,64,3,170,39,35,41,76,88,4,111,89,90,81,92,87,131,67,8,93,11,12,80,42,10,5,105,1,8,105,90,5,2,145,0,10,94,49,12,4,115,41,73,66,128,81,101,78,59,94,6,94,107,65,23,54,110,5,87,148,82,10,40,161,1,91,124,59,23,36,114,40,133,148,128